Protein AF-A0A8W7PRH3-F1 (afdb_monomer)

Nearest PDB structures (foldseek):
  6fhm-assembly1_B  TM=7.140E-01  e=5.949E-13  Escherichia coli K-12
  3ksn-assembly1_A  TM=7.029E-01  e=1.362E-11  Escherichia coli K-12
  7z6x-assembly1_A  TM=7.020E-01  e=2.167E-11  Escherichia coli K-12
  2zpd-assembly1_A  TM=7.029E-01  e=1.099E-10  Escherichia coli K-12
  8chx-assembly1_B  TM=6.926E-01  e=4.069E-08  Vibrio cholerae

Radius of gyration: 19.06 Å; Cα contacts (8 Å, |Δi|>4): 208; chains: 1; bounding box: 42×32×55 Å

InterPro domains:
  IPR004564 Outer membrane lipoprotein carrier protein LolA-like [PF03548] (54-149)
  IPR004564 Outer membrane lipoprotein carrier protein LolA-like [PTHR35869] (55-149)
  IPR004564 Outer membrane lipoprotein carrier protein LolA-like [cd16325] (54-149)
  IPR018323 Outer membrane lipoprotein carrier protein LolA, Proteobacteria [TIGR00547] (53-149)
  IPR018541 FtsK gamma domain [SM00843] (4-62)
  IPR029046 Lipoprotein localisation LolA/LolB/LppX [SSF89392] (55-149)
  IPR036388 Winged helix-like DNA-binding domain superfamily [G3DSA:1.10.10.10] (2-60)
  IPR036390 Winged helix DNA-binding domain superfamily [SSF46785] (4-56)

pLDDT: mean 79.52, std 12.91, range [41.56, 97.44]

Mean predicted aligned error: 12.64 Å

Organism: Anopheles coluzzii (NCBI:txid1518534)

Solvent-accessible surface area (backbone atoms only — not comparable to full-atom values): 8820 Å² total; per-residue (Å²): 137,81,71,86,71,79,73,58,97,57,39,70,61,50,50,53,51,22,61,75,63,59,52,84,46,49,72,58,48,19,66,75,71,72,47,57,67,71,61,26,42,51,47,50,53,53,31,41,77,69,62,67,39,52,81,64,46,78,48,69,82,69,54,41,37,37,41,34,32,65,60,64,74,39,77,47,80,42,49,47,88,69,60,75,87,53,59,70,66,55,61,71,60,60,72,45,75,73,61,58,69,47,35,49,77,47,74,61,89,46,36,36,39,36,30,59,73,59,88,88,53,60,47,49,37,33,36,38,30,40,45,97,86,70,52,72,78,48,51,36,44,29,31,70,90,65,52,71,48,110

Secondary structure (DSSP, 8-state):
-----PPPTTHHHHHHHHHHHT---HHHHHHHHT--HHHHHHHHHHHHHTTSS-PPEEEE-SSEEEEEEGGGTEEEEEEGGGS-S--THHHHHS--HHHHTTEEEEEETTEEEEEESSTTSSEEEEEEEE-TTS-EEEEEEEETTS-EE-

Foldseek 3Di:
DDDPPPQDPCLVVLLVVCLVVLHQDLVSSCVVVVDDSVNSVVSSVVCCVVVLFDDWDWDAPLQWIWTAGVNNRDIDIDGLVPPDDADCVNCLSNVDPVNQVQWDWDDDQQKIKTAGPDPPYQWGIKIWGAHPVRDTPDIWTAGPVRDIDD

Structure (mmCIF, N/CA/C/O backbone):
data_AF-A0A8W7PRH3-F1
#
_entry.id   AF-A0A8W7PRH3-F1
#
loop_
_atom_site.group_PDB
_atom_site.id
_atom_site.type_symbol
_atom_site.label_atom_id
_atom_site.label_alt_id
_atom_site.label_comp_id
_atom_site.label_asym_id
_atom_site.label_entity_id
_a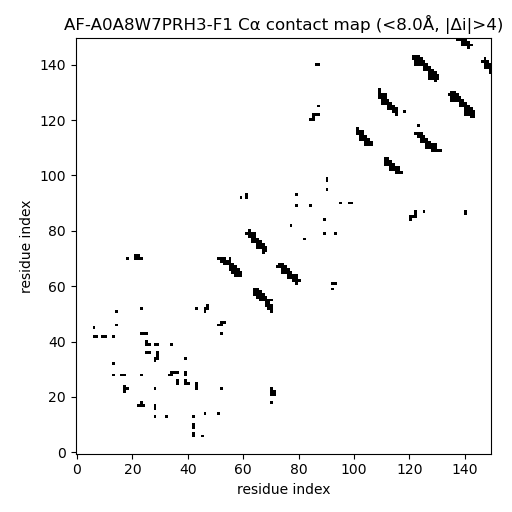tom_site.label_seq_id
_atom_site.pdbx_PDB_ins_code
_atom_site.Cartn_x
_atom_site.Cartn_y
_atom_site.Cartn_z
_atom_site.occupancy
_atom_site.B_iso_or_equiv
_atom_site.auth_seq_id
_atom_site.auth_comp_id
_atom_site.auth_asym_id
_atom_site.auth_atom_id
_atom_site.pdbx_PDB_model_num
ATOM 1 N N . LEU A 1 1 ? -9.536 3.737 -30.582 1.00 41.56 1 LEU A N 1
ATOM 2 C CA . LEU A 1 1 ? -8.242 3.506 -31.268 1.00 41.56 1 LEU A CA 1
ATOM 3 C C . LEU A 1 1 ? -7.308 4.415 -30.514 1.00 41.56 1 LEU A C 1
ATOM 5 O O . LEU A 1 1 ? -7.150 5.566 -30.903 1.00 41.56 1 LEU A O 1
ATOM 9 N N . ASP A 1 2 ? -6.880 3.959 -29.347 1.00 44.16 2 ASP A N 1
ATOM 10 C CA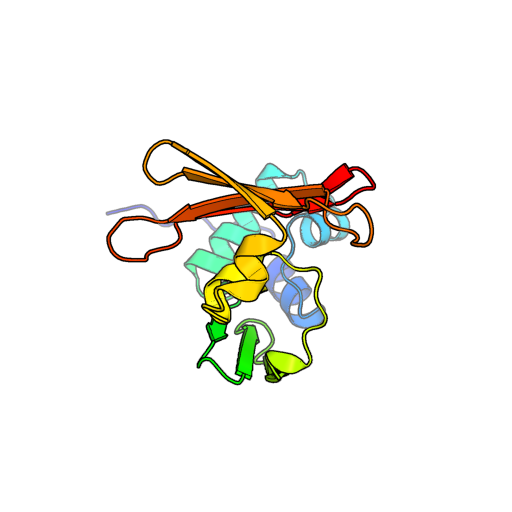 . ASP A 1 2 ? -6.349 4.866 -28.337 1.00 44.16 2 ASP A CA 1
ATOM 11 C C . ASP A 1 2 ? -4.843 4.668 -28.361 1.00 44.16 2 ASP A C 1
ATOM 13 O O . ASP A 1 2 ? -4.365 3.541 -28.259 1.00 44.16 2 ASP A O 1
ATOM 17 N N . GLY A 1 3 ? -4.168 5.756 -28.733 1.00 44.22 3 GLY A N 1
ATOM 18 C CA . GLY A 1 3 ? -2.848 5.762 -29.339 1.00 44.22 3 GLY A CA 1
ATOM 19 C C . GLY A 1 3 ? -1.802 5.013 -28.535 1.00 44.22 3 GLY A C 1
ATOM 20 O O . GLY A 1 3 ? -1.796 5.073 -27.309 1.00 44.22 3 GLY A O 1
ATOM 21 N N . ASP A 1 4 ? -0.897 4.370 -29.271 1.00 54.19 4 ASP A N 1
ATOM 22 C CA . ASP A 1 4 ? 0.418 3.983 -28.782 1.00 54.19 4 ASP A CA 1
ATOM 23 C C . ASP A 1 4 ? 1.076 5.229 -28.167 1.00 54.19 4 ASP A C 1
ATOM 25 O O . ASP A 1 4 ? 1.685 6.043 -28.867 1.00 54.19 4 ASP A O 1
ATOM 29 N N . GLU A 1 5 ? 0.874 5.447 -26.866 1.00 66.12 5 GLU A N 1
ATOM 30 C CA . GLU A 1 5 ? 1.618 6.449 -26.123 1.00 66.12 5 GLU A CA 1
ATOM 31 C C . GLU A 1 5 ? 3.081 6.046 -26.228 1.00 66.12 5 GLU A C 1
ATOM 33 O O . GLU A 1 5 ? 3.486 4.988 -25.741 1.00 66.12 5 GLU A O 1
ATOM 38 N N . GLU A 1 6 ? 3.866 6.877 -26.912 1.00 85.94 6 GLU A N 1
ATOM 39 C CA . GLU A 1 6 ? 5.289 6.637 -27.072 1.00 85.94 6 GLU A CA 1
ATOM 40 C C . GLU A 1 6 ? 5.910 6.424 -25.684 1.00 85.94 6 GLU A C 1
ATOM 42 O O . GLU A 1 6 ? 5.767 7.253 -24.767 1.00 85.94 6 GLU A O 1
ATOM 47 N N . LEU A 1 7 ? 6.549 5.263 -25.517 1.00 91.69 7 LEU A N 1
ATOM 48 C CA . LEU A 1 7 ? 7.201 4.898 -24.268 1.00 91.69 7 LEU A CA 1
ATOM 49 C C . LEU A 1 7 ? 8.214 5.982 -23.901 1.00 91.69 7 LEU A C 1
ATOM 51 O O . LEU A 1 7 ? 8.880 6.561 -24.763 1.00 91.69 7 LEU A O 1
ATOM 55 N N . ASP A 1 8 ? 8.327 6.288 -22.609 1.00 95.38 8 ASP A N 1
ATOM 56 C CA . ASP A 1 8 ? 9.359 7.218 -22.163 1.00 95.38 8 ASP A CA 1
ATOM 57 C C . ASP A 1 8 ? 10.744 6.719 -22.626 1.00 95.38 8 ASP A C 1
ATOM 59 O O . ASP A 1 8 ? 11.032 5.531 -22.501 1.00 95.38 8 ASP A O 1
ATOM 63 N N . PRO A 1 9 ? 11.653 7.593 -23.094 1.00 95.50 9 PRO A N 1
ATOM 64 C CA . PRO A 1 9 ? 13.001 7.175 -23.490 1.00 95.50 9 PRO A CA 1
ATOM 65 C C . PRO A 1 9 ? 13.801 6.439 -22.401 1.00 95.50 9 PRO A C 1
ATOM 67 O O . PRO A 1 9 ? 14.787 5.772 -22.702 1.00 95.50 9 PRO A O 1
ATOM 70 N N . LEU A 1 10 ? 13.426 6.599 -21.127 1.00 96.69 10 LEU A N 1
ATOM 71 C CA . LEU A 1 10 ? 14.031 5.896 -19.994 1.00 96.69 10 LEU A CA 1
ATOM 72 C C . LEU A 1 10 ? 13.298 4.603 -19.615 1.00 96.69 10 LEU A C 1
ATOM 74 O O . LEU A 1 10 ? 13.705 3.967 -18.647 1.00 96.69 10 LEU A O 1
ATOM 78 N N . PHE A 1 11 ? 12.234 4.225 -20.325 1.00 95.94 11 PHE A N 1
ATOM 79 C CA . PHE A 1 11 ? 11.347 3.122 -19.963 1.00 95.94 11 PHE A CA 1
ATOM 80 C C . PHE A 1 11 ? 12.109 1.813 -19.747 1.00 95.94 11 PHE A C 1
ATOM 82 O O . PHE A 1 11 ? 12.085 1.288 -18.639 1.00 95.94 11 PHE A O 1
ATOM 89 N N . ASP A 1 12 ? 12.873 1.349 -20.739 1.00 95.56 12 ASP A N 1
ATOM 90 C CA . ASP A 1 12 ? 13.612 0.081 -20.647 1.00 95.56 12 ASP A CA 1
ATOM 91 C C . ASP A 1 12 ? 14.624 0.075 -19.491 1.00 95.56 12 ASP A C 1
ATOM 93 O O . ASP A 1 12 ? 14.717 -0.889 -18.732 1.00 95.56 12 ASP A O 1
ATOM 97 N N . GLN A 1 13 ? 15.342 1.186 -19.298 1.00 96.62 13 GLN A N 1
ATOM 98 C CA . GLN A 1 13 ? 16.301 1.323 -18.196 1.00 96.62 13 GLN A CA 1
ATOM 99 C C . GLN A 1 13 ? 15.588 1.319 -16.842 1.00 96.62 13 GLN A C 1
ATOM 101 O O . GLN A 1 13 ? 16.078 0.754 -15.863 1.00 96.62 13 GLN A O 1
ATOM 106 N N . ALA A 1 14 ? 14.426 1.968 -16.770 1.00 95.50 14 ALA A N 1
ATOM 107 C CA . ALA A 1 14 ? 13.615 1.988 -15.572 1.00 95.50 14 ALA A CA 1
ATOM 108 C C . ALA A 1 14 ? 13.054 0.596 -15.268 1.00 95.50 14 ALA A C 1
ATOM 110 O O . ALA A 1 14 ? 13.066 0.223 -14.097 1.00 95.50 14 ALA A O 1
ATOM 111 N N . VAL A 1 15 ? 12.643 -0.178 -16.284 1.00 93.62 15 VAL A N 1
ATOM 112 C CA . VAL A 1 15 ? 12.210 -1.580 -16.146 1.00 93.62 15 VAL A CA 1
ATOM 113 C C . VAL A 1 15 ? 13.340 -2.407 -15.548 1.00 93.62 15 VAL A C 1
ATOM 115 O O . VAL A 1 15 ? 13.155 -3.039 -14.510 1.00 93.62 15 VAL A O 1
ATOM 118 N N . GLU A 1 16 ? 14.532 -2.343 -16.140 1.00 93.75 16 GLU A N 1
ATOM 119 C CA . GLU A 1 16 ? 15.708 -3.060 -15.643 1.00 93.75 16 GLU A CA 1
ATOM 120 C C . GLU A 1 16 ? 16.006 -2.702 -14.179 1.00 93.75 16 GLU A C 1
ATOM 122 O O . GLU A 1 16 ? 16.187 -3.582 -13.335 1.00 93.75 16 GLU A O 1
ATOM 127 N N . PHE A 1 17 ? 15.971 -1.410 -13.847 1.00 94.31 17 PHE A N 1
ATOM 128 C CA . PHE A 1 17 ? 16.178 -0.941 -12.483 1.00 94.31 17 PHE A CA 1
ATOM 129 C C . PHE A 1 17 ? 15.132 -1.482 -11.501 1.00 94.31 17 PHE A C 1
ATOM 131 O O . PHE A 1 17 ? 15.497 -1.934 -10.411 1.00 94.31 17 PHE A O 1
ATOM 138 N N . VAL A 1 18 ? 13.839 -1.424 -11.838 1.00 89.88 18 VAL A N 1
ATOM 139 C CA . VAL A 1 18 ? 12.795 -1.889 -10.914 1.00 89.88 18 VAL A CA 1
ATOM 140 C C . VAL A 1 18 ? 12.849 -3.402 -10.736 1.00 89.88 18 VAL A C 1
ATOM 142 O O . VAL A 1 18 ? 12.631 -3.868 -9.615 1.00 89.88 18 VAL A O 1
ATOM 145 N N . VAL A 1 19 ? 13.181 -4.151 -11.795 1.00 86.94 19 VAL A N 1
ATOM 146 C CA . VAL A 1 19 ? 13.343 -5.612 -11.766 1.00 86.94 19 VAL A CA 1
ATOM 147 C C . VAL A 1 19 ? 14.531 -6.001 -10.886 1.00 86.94 19 VAL A C 1
ATOM 149 O O . VAL A 1 19 ? 14.367 -6.821 -9.982 1.00 86.94 19 VAL A O 1
ATOM 152 N N . ASP A 1 20 ? 15.693 -5.359 -11.056 1.00 86.69 20 ASP A N 1
ATOM 153 C CA . ASP A 1 20 ? 16.871 -5.580 -10.201 1.00 86.69 20 ASP A CA 1
ATOM 154 C C . ASP A 1 20 ? 16.561 -5.286 -8.726 1.00 86.69 20 ASP A C 1
ATOM 156 O O . ASP A 1 20 ? 16.864 -6.074 -7.827 1.00 86.69 20 ASP A O 1
ATOM 160 N N . LYS A 1 21 ? 15.891 -4.160 -8.458 1.00 85.25 21 LYS A N 1
ATOM 161 C CA . LYS A 1 21 ? 15.536 -3.759 -7.092 1.00 85.25 21 LYS A CA 1
ATOM 162 C C . LYS A 1 21 ? 14.351 -4.512 -6.515 1.00 85.25 21 LYS A C 1
ATOM 164 O O . LYS A 1 21 ? 14.082 -4.337 -5.324 1.00 85.25 21 LYS A O 1
ATOM 169 N N . ARG A 1 22 ? 13.640 -5.309 -7.322 1.00 82.19 22 ARG A N 1
ATOM 170 C CA . ARG A 1 22 ? 12.395 -5.983 -6.929 1.00 82.19 22 ARG A CA 1
ATOM 171 C C . ARG A 1 22 ? 11.402 -5.012 -6.279 1.00 82.19 22 ARG A C 1
ATOM 173 O O . ARG A 1 22 ? 10.672 -5.352 -5.352 1.00 82.19 22 ARG A O 1
ATOM 180 N N . ARG A 1 23 ? 11.423 -3.749 -6.714 1.00 81.12 23 ARG A N 1
ATOM 181 C CA . ARG A 1 23 ? 10.550 -2.698 -6.193 1.00 81.12 23 ARG A CA 1
ATOM 182 C C . ARG A 1 23 ? 10.315 -1.610 -7.232 1.00 81.12 23 ARG A C 1
ATOM 184 O O . ARG A 1 23 ? 11.173 -0.757 -7.455 1.00 81.12 23 ARG A O 1
ATOM 191 N N . ALA A 1 24 ? 9.106 -1.579 -7.775 1.00 84.31 24 ALA A N 1
ATOM 192 C CA . ALA A 1 24 ? 8.616 -0.474 -8.582 1.00 84.31 24 ALA A CA 1
ATOM 193 C C . ALA A 1 24 ? 8.076 0.630 -7.666 1.00 84.31 24 ALA A C 1
ATOM 195 O O . ALA A 1 24 ? 7.090 0.453 -6.959 1.00 84.31 24 ALA A O 1
ATOM 196 N N . SER A 1 25 ? 8.774 1.764 -7.594 1.00 88.56 25 SER A N 1
ATOM 197 C CA . SER A 1 25 ? 8.290 2.924 -6.839 1.00 88.56 25 SER A CA 1
ATOM 198 C C . SER A 1 25 ? 8.688 4.219 -7.527 1.00 88.56 25 SER A C 1
ATOM 200 O O . SER A 1 25 ? 9.855 4.388 -7.891 1.00 88.56 25 SER A O 1
ATOM 202 N N . ILE A 1 26 ? 7.742 5.158 -7.623 1.00 90.62 26 ILE A N 1
ATOM 203 C CA . ILE A 1 26 ? 7.941 6.470 -8.257 1.00 90.62 26 ILE A CA 1
ATOM 204 C C . ILE A 1 26 ? 9.178 7.163 -7.675 1.00 90.62 26 ILE A C 1
ATOM 206 O O . ILE A 1 26 ? 10.086 7.548 -8.407 1.00 90.62 26 ILE A O 1
ATOM 210 N N . SER A 1 27 ? 9.287 7.231 -6.343 1.00 91.12 27 SER A N 1
ATOM 211 C CA . SER A 1 27 ? 10.431 7.880 -5.686 1.00 91.12 27 SER A CA 1
ATOM 212 C C . SER A 1 27 ? 11.776 7.192 -5.973 1.00 91.12 27 SER A C 1
ATOM 214 O O . SER A 1 27 ? 12.810 7.859 -6.016 1.00 91.12 27 SER A O 1
ATOM 216 N N . GLY A 1 28 ? 11.784 5.868 -6.171 1.00 92.38 28 GLY A N 1
ATOM 217 C CA . GLY A 1 28 ? 12.977 5.113 -6.550 1.00 92.38 28 GLY A CA 1
ATOM 218 C C . GLY A 1 28 ? 13.447 5.478 -7.954 1.00 92.38 28 GLY A C 1
ATOM 219 O O . GLY A 1 28 ? 14.613 5.825 -8.133 1.00 92.38 28 GLY A O 1
ATOM 220 N N . VAL A 1 29 ? 12.517 5.497 -8.913 1.00 95.75 29 VAL A N 1
ATOM 221 C CA . VAL A 1 29 ? 12.775 5.896 -10.305 1.00 95.75 29 VAL A CA 1
ATOM 222 C C . VAL A 1 29 ? 13.235 7.358 -10.379 1.00 95.75 29 VAL A C 1
ATOM 224 O O . VAL A 1 29 ? 14.226 7.657 -11.045 1.00 95.75 29 VAL A O 1
ATOM 227 N N . GLN A 1 30 ? 12.609 8.268 -9.621 1.00 96.81 30 GLN A N 1
ATOM 228 C CA . GLN A 1 30 ? 13.042 9.670 -9.535 1.00 96.81 30 GLN A CA 1
ATOM 229 C C . GLN A 1 30 ? 14.509 9.804 -9.119 1.00 96.81 30 GLN A C 1
ATOM 231 O O . GLN A 1 30 ? 15.265 10.536 -9.756 1.00 96.81 30 GLN A O 1
ATOM 236 N N . ARG A 1 31 ? 14.918 9.114 -8.046 1.00 96.44 31 ARG A N 1
ATOM 237 C CA . ARG A 1 31 ? 16.288 9.209 -7.521 1.00 96.44 31 ARG A CA 1
ATOM 238 C C . ARG A 1 31 ? 17.305 8.569 -8.459 1.00 96.44 31 ARG A C 1
ATOM 240 O O . ARG A 1 31 ? 18.374 9.143 -8.649 1.00 96.44 31 ARG A O 1
ATOM 247 N N . GLN A 1 32 ? 16.966 7.421 -9.045 1.00 96.75 32 GLN A N 1
ATOM 248 C CA . GLN A 1 32 ? 17.859 6.691 -9.940 1.00 96.75 32 GLN A CA 1
ATOM 249 C C . GLN A 1 32 ? 18.144 7.478 -11.224 1.00 96.75 32 GLN A C 1
ATOM 251 O O . GLN A 1 32 ? 19.302 7.656 -11.594 1.00 96.75 32 GLN A O 1
ATOM 256 N N . PHE A 1 33 ? 17.098 7.991 -11.873 1.00 97.00 33 PHE A N 1
ATOM 257 C CA . PHE A 1 33 ? 17.211 8.642 -13.181 1.00 97.00 33 PHE A CA 1
ATOM 258 C C . PHE A 1 33 ? 17.251 10.171 -13.111 1.00 97.00 33 PHE A C 1
ATOM 260 O O . PHE A 1 33 ? 17.366 10.833 -14.139 1.00 97.00 33 PHE A O 1
ATOM 267 N N . ARG A 1 34 ? 17.178 10.744 -11.901 1.00 97.44 34 ARG A N 1
ATOM 268 C CA . ARG A 1 34 ? 17.174 12.196 -11.643 1.00 97.44 34 ARG A CA 1
ATOM 269 C C . ARG A 1 34 ? 16.082 12.931 -12.430 1.00 97.44 34 ARG A C 1
ATOM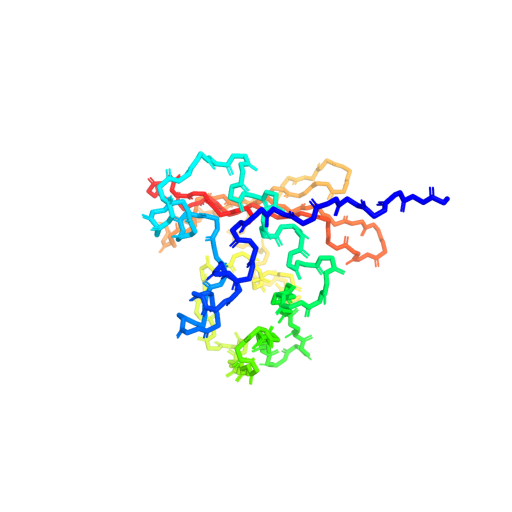 271 O O . ARG A 1 34 ? 16.321 13.990 -13.007 1.00 97.44 34 ARG A O 1
ATOM 278 N N . ILE A 1 35 ? 14.876 12.367 -12.437 1.00 97.19 35 ILE A N 1
ATOM 279 C CA . ILE A 1 35 ? 13.701 12.916 -13.127 1.00 97.19 35 ILE A CA 1
ATOM 280 C C . ILE A 1 35 ? 12.636 13.426 -12.146 1.00 97.19 35 ILE A C 1
ATOM 282 O O . ILE A 1 35 ? 12.598 13.043 -10.975 1.00 97.19 35 ILE A O 1
ATOM 286 N N . GLY A 1 36 ? 11.756 14.308 -12.630 1.00 96.56 36 GLY A N 1
ATOM 287 C CA . GLY A 1 36 ? 10.631 14.839 -11.855 1.00 96.56 36 GLY A CA 1
ATOM 288 C C . GLY A 1 36 ? 9.544 13.795 -11.564 1.00 96.56 36 GLY A C 1
ATOM 289 O O . GLY A 1 36 ? 9.447 12.783 -12.257 1.00 96.56 36 GLY A O 1
ATOM 290 N N . TYR A 1 37 ? 8.707 14.071 -10.556 1.00 94.44 37 TYR A N 1
ATOM 291 C CA . TYR A 1 37 ? 7.651 13.162 -10.082 1.00 94.44 37 TYR A CA 1
ATOM 292 C C . TYR A 1 37 ? 6.704 12.721 -11.203 1.00 94.44 37 TYR A C 1
ATOM 294 O O . TYR A 1 37 ? 6.582 11.527 -11.434 1.00 94.44 37 TYR A O 1
ATOM 302 N N . ASN A 1 38 ? 6.127 13.662 -11.960 1.00 93.12 38 ASN A N 1
ATOM 303 C CA . ASN A 1 38 ? 5.164 13.346 -13.025 1.00 93.12 38 ASN A CA 1
ATOM 304 C C . ASN A 1 38 ? 5.752 12.419 -14.097 1.00 93.12 38 ASN A C 1
ATOM 306 O O . ASN A 1 38 ? 5.073 11.529 -14.592 1.00 93.12 38 ASN A O 1
ATOM 310 N N . ARG A 1 39 ? 7.034 12.604 -14.442 1.00 96.69 39 ARG A N 1
ATOM 311 C CA . ARG A 1 39 ? 7.701 11.748 -15.427 1.00 96.69 39 ARG A CA 1
ATOM 312 C C . ARG A 1 39 ? 7.936 10.344 -14.872 1.00 96.69 39 ARG A C 1
ATOM 314 O O . ARG A 1 39 ? 7.695 9.374 -15.575 1.00 96.69 39 ARG A O 1
ATOM 321 N N . ALA A 1 40 ? 8.377 10.236 -13.619 1.00 95.38 40 ALA A N 1
ATOM 322 C CA . ALA A 1 40 ? 8.539 8.945 -12.957 1.00 95.38 40 ALA A CA 1
ATOM 323 C C . ALA A 1 40 ? 7.200 8.219 -12.753 1.00 95.38 40 ALA A C 1
ATOM 325 O O . ALA A 1 40 ? 7.155 7.008 -12.921 1.00 95.38 40 ALA A O 1
ATOM 326 N N . ALA A 1 41 ? 6.128 8.948 -12.426 1.00 93.19 41 ALA A N 1
ATOM 327 C CA . ALA A 1 41 ? 4.775 8.411 -12.313 1.00 93.19 41 ALA A CA 1
ATOM 328 C C . ALA A 1 41 ? 4.309 7.827 -13.650 1.00 93.19 41 ALA A C 1
ATOM 330 O O . ALA A 1 41 ? 4.005 6.644 -13.706 1.00 93.19 41 ALA A O 1
ATOM 331 N N . ARG A 1 42 ? 4.420 8.597 -14.741 1.00 94.50 42 ARG A N 1
ATOM 332 C CA . ARG A 1 42 ? 4.091 8.126 -16.093 1.00 94.50 42 ARG A CA 1
ATOM 333 C C . ARG A 1 42 ? 4.874 6.875 -16.497 1.00 94.50 42 ARG A C 1
ATOM 335 O O . ARG A 1 42 ? 4.321 5.978 -17.112 1.00 94.50 42 ARG A O 1
ATOM 342 N N . ILE A 1 43 ? 6.163 6.797 -16.158 1.00 95.19 43 ILE A N 1
ATOM 343 C CA . ILE A 1 43 ? 6.974 5.598 -16.431 1.00 95.19 43 ILE A CA 1
ATOM 344 C C . ILE A 1 43 ? 6.421 4.377 -15.680 1.00 95.19 43 ILE A C 1
ATOM 346 O O . ILE A 1 43 ? 6.353 3.298 -16.259 1.00 95.19 43 ILE A O 1
ATOM 350 N N . ILE A 1 44 ? 6.020 4.537 -14.415 1.00 92.25 44 ILE A N 1
ATOM 351 C CA . ILE A 1 44 ? 5.397 3.461 -13.628 1.00 92.25 44 ILE A CA 1
ATOM 352 C C . ILE A 1 44 ? 4.028 3.080 -14.213 1.00 92.25 44 ILE A C 1
ATOM 354 O O . ILE A 1 44 ? 3.783 1.898 -14.411 1.00 92.25 44 ILE A O 1
ATOM 358 N N . GLU A 1 45 ? 3.194 4.050 -14.589 1.00 90.50 45 GLU A N 1
ATOM 359 C CA . GLU A 1 45 ? 1.901 3.810 -15.253 1.00 90.50 45 GLU A CA 1
ATOM 360 C C . GLU A 1 45 ? 2.077 3.058 -16.585 1.00 90.50 45 GLU A C 1
ATOM 362 O O . GLU A 1 45 ? 1.345 2.117 -16.879 1.00 90.50 45 GLU A O 1
ATOM 367 N N . GLN A 1 46 ? 3.098 3.406 -17.378 1.00 92.94 46 GLN A N 1
ATOM 368 C CA . GLN A 1 46 ? 3.439 2.671 -18.600 1.00 92.94 46 GLN A CA 1
ATOM 369 C C . GLN A 1 46 ? 3.869 1.227 -18.292 1.00 92.94 46 GLN A C 1
ATOM 371 O O . GLN A 1 46 ? 3.557 0.321 -19.061 1.00 92.94 46 GLN A O 1
ATOM 376 N N . MET A 1 47 ? 4.558 0.976 -17.171 1.00 91.81 47 MET A N 1
ATOM 377 C CA . MET A 1 47 ? 4.906 -0.389 -16.752 1.00 91.81 47 MET A CA 1
ATOM 378 C C . MET A 1 47 ? 3.668 -1.183 -16.326 1.00 91.81 47 MET A C 1
ATOM 380 O O . MET A 1 47 ? 3.600 -2.378 -16.608 1.00 91.81 47 MET A O 1
ATOM 384 N N . GLU A 1 48 ? 2.706 -0.535 -15.667 1.00 87.56 48 GLU A N 1
ATOM 385 C CA . GLU A 1 48 ? 1.422 -1.132 -15.275 1.00 87.56 48 GLU A CA 1
ATOM 386 C C . GLU A 1 48 ? 0.595 -1.497 -16.507 1.00 87.56 48 GLU A C 1
ATOM 388 O O . GLU A 1 48 ? 0.125 -2.626 -16.632 1.00 87.56 48 GLU A O 1
ATOM 393 N N . ALA A 1 49 ? 0.503 -0.580 -17.473 1.00 88.00 49 ALA A N 1
ATOM 394 C CA . ALA A 1 49 ? -0.198 -0.803 -18.734 1.00 88.00 49 ALA A CA 1
ATOM 395 C C . ALA A 1 49 ? 0.392 -1.974 -19.543 1.00 88.00 49 ALA A C 1
ATOM 397 O O . ALA A 1 49 ? -0.342 -2.691 -20.220 1.00 88.00 49 ALA A O 1
ATOM 398 N N . GLN A 1 50 ? 1.708 -2.191 -19.450 1.00 86.88 50 GLN A N 1
ATOM 399 C CA . GLN A 1 50 ? 2.407 -3.316 -20.082 1.00 86.88 50 GLN A CA 1
ATOM 400 C C . GLN A 1 50 ? 2.393 -4.599 -19.227 1.00 86.88 50 GLN A C 1
ATOM 402 O O . GLN A 1 50 ? 2.954 -5.616 -19.634 1.00 86.88 50 GLN A O 1
ATOM 407 N N . GLY A 1 51 ? 1.790 -4.573 -18.032 1.00 83.12 51 GLY A N 1
ATOM 408 C CA . GLY A 1 51 ? 1.743 -5.703 -17.098 1.00 83.12 51 GLY A CA 1
ATOM 409 C C . GLY A 1 51 ? 3.099 -6.079 -16.490 1.00 83.12 51 GLY A C 1
ATOM 410 O O . GLY A 1 51 ? 3.231 -7.158 -15.911 1.00 83.12 51 GLY A O 1
ATOM 411 N N . ILE A 1 52 ? 4.109 -5.213 -16.627 1.00 84.69 52 ILE A N 1
ATOM 412 C CA . ILE A 1 52 ? 5.457 -5.414 -16.078 1.00 84.69 52 ILE A CA 1
ATOM 413 C C . ILE A 1 52 ? 5.419 -5.278 -14.561 1.00 84.69 52 ILE A C 1
ATOM 415 O O . ILE A 1 52 ? 6.048 -6.061 -13.858 1.00 84.69 52 ILE A O 1
ATOM 419 N N . VAL A 1 53 ? 4.679 -4.291 -14.057 1.00 82.94 53 VAL A N 1
ATOM 420 C CA . VAL A 1 53 ? 4.400 -4.120 -12.630 1.00 82.94 53 VAL A CA 1
ATOM 421 C C . VAL A 1 53 ? 2.894 -4.271 -12.452 1.00 82.94 53 VAL A C 1
ATOM 423 O O . VAL A 1 53 ? 2.119 -3.730 -13.227 1.00 82.94 53 VAL A O 1
ATOM 426 N N . ASN A 1 54 ? 2.475 -5.045 -11.461 1.00 77.06 54 ASN A N 1
ATOM 427 C CA . ASN A 1 54 ? 1.064 -5.248 -11.155 1.00 77.06 54 ASN A CA 1
ATOM 428 C C . ASN A 1 54 ? 0.839 -4.916 -9.683 1.00 77.06 54 ASN A C 1
ATOM 430 O O . ASN A 1 54 ? 1.737 -5.104 -8.851 1.00 77.06 54 ASN A O 1
ATOM 434 N N . GLU A 1 55 ? -0.361 -4.438 -9.360 1.00 68.94 55 GLU A N 1
ATOM 435 C CA . GLU A 1 55 ? -0.736 -4.157 -7.979 1.00 68.94 55 GLU A CA 1
ATOM 436 C C . GLU A 1 55 ? -0.583 -5.412 -7.114 1.00 68.94 55 GLU A C 1
ATOM 438 O O . GLU A 1 55 ? -0.908 -6.536 -7.511 1.00 68.94 55 GLU A O 1
ATOM 443 N N . SER A 1 56 ? -0.059 -5.218 -5.905 1.00 70.75 56 SER A N 1
ATOM 444 C CA . SER A 1 56 ? -0.027 -6.296 -4.925 1.00 70.75 56 SER A CA 1
ATOM 445 C C . SER A 1 56 ? -1.445 -6.582 -4.447 1.00 70.75 56 SER A C 1
ATOM 447 O O . SER A 1 56 ? -2.178 -5.673 -4.068 1.00 70.75 56 SER A O 1
ATOM 449 N N . VAL A 1 57 ? -1.821 -7.854 -4.433 1.00 73.00 57 VAL A N 1
ATOM 450 C CA . VAL A 1 57 ? -3.149 -8.303 -4.029 1.00 73.00 57 VAL A CA 1
ATOM 451 C C . VAL A 1 57 ? -3.107 -8.743 -2.573 1.00 73.00 57 VAL A C 1
ATOM 453 O O . VAL A 1 57 ? -2.268 -9.551 -2.178 1.00 73.00 57 VAL A O 1
ATOM 456 N N . LEU A 1 58 ? -4.049 -8.245 -1.776 1.00 67.00 58 LEU A N 1
ATOM 457 C CA . LEU A 1 58 ? -4.297 -8.721 -0.421 1.00 67.00 58 LEU A CA 1
ATOM 458 C C . LEU A 1 58 ? -5.617 -9.504 -0.396 1.00 67.00 58 LEU A C 1
ATOM 460 O O . LEU A 1 58 ? -6.666 -8.955 -0.723 1.00 67.00 58 LEU A O 1
ATOM 464 N N . VAL A 1 59 ? -5.578 -10.777 -0.001 1.00 71.44 59 VAL A N 1
ATOM 465 C CA . VAL A 1 59 ? -6.747 -11.671 0.077 1.00 71.44 59 VAL A CA 1
ATOM 466 C C . VAL A 1 59 ? -6.863 -12.236 1.487 1.00 71.44 59 VAL A C 1
ATOM 468 O O . VAL A 1 59 ? -5.863 -12.628 2.083 1.00 71.44 59 VAL A O 1
ATOM 471 N N . SER A 1 60 ? -8.078 -12.319 2.028 1.00 70.44 60 SER A N 1
ATOM 472 C CA . SER A 1 60 ? -8.331 -13.036 3.279 1.00 70.44 60 SER A CA 1
ATOM 473 C C . SER A 1 60 ? -9.407 -14.096 3.098 1.00 70.44 60 SER A C 1
ATOM 475 O O . SER A 1 60 ? -10.437 -13.837 2.482 1.00 70.44 60 SER A O 1
ATOM 477 N N . ASP A 1 61 ? -9.165 -15.274 3.668 1.00 71.81 61 ASP A N 1
ATOM 478 C CA . ASP A 1 61 ? -10.122 -16.385 3.747 1.00 71.81 61 ASP A CA 1
ATOM 479 C C . ASP A 1 61 ? -10.807 -16.481 5.130 1.00 71.81 61 ASP A C 1
ATOM 481 O O . ASP A 1 61 ? -11.560 -17.416 5.394 1.00 71.81 61 ASP A O 1
ATOM 485 N N . GLY A 1 62 ? -10.566 -15.506 6.017 1.00 64.44 62 GLY A N 1
ATOM 486 C CA . GLY A 1 62 ? -11.071 -15.477 7.395 1.00 64.44 62 GLY A CA 1
ATOM 487 C C . GLY A 1 62 ? -10.149 -16.133 8.433 1.00 64.44 62 GLY A C 1
ATOM 488 O O . GLY A 1 62 ? -10.316 -15.892 9.629 1.00 64.44 62 GLY A O 1
ATOM 489 N N . GLU A 1 63 ? -9.135 -16.891 8.009 1.00 69.44 63 GLU A N 1
ATOM 490 C CA . GLU A 1 63 ? -8.120 -17.487 8.890 1.00 69.44 63 GLU A CA 1
ATOM 491 C C . GLU A 1 63 ? -6.707 -16.974 8.572 1.00 69.44 63 GLU A C 1
ATOM 493 O O . GLU A 1 63 ? -5.904 -16.708 9.476 1.00 69.44 63 GLU A O 1
ATOM 498 N N . THR A 1 64 ? -6.434 -16.763 7.290 1.00 69.69 64 THR A N 1
ATOM 499 C CA . THR A 1 64 ? -5.160 -16.358 6.713 1.00 69.69 64 THR A CA 1
ATOM 500 C C . THR A 1 64 ? -5.330 -15.058 5.937 1.00 69.69 64 THR A C 1
ATOM 502 O O . THR A 1 64 ? -6.346 -14.796 5.287 1.00 69.69 64 THR A O 1
ATOM 505 N N . LEU A 1 65 ? -4.308 -14.217 6.024 1.00 71.75 65 LEU A N 1
ATOM 506 C CA . LEU A 1 65 ? -4.116 -13.049 5.190 1.00 71.75 65 LEU A CA 1
ATOM 507 C C . LEU A 1 65 ? -2.987 -13.353 4.203 1.00 71.75 65 LEU A C 1
ATOM 509 O O . LEU A 1 65 ? -1.836 -13.545 4.605 1.00 71.75 65 LEU A O 1
ATOM 513 N N . TRP A 1 66 ? -3.342 -13.407 2.927 1.00 78.00 66 TRP A N 1
ATOM 514 C CA . TRP A 1 66 ? -2.457 -13.636 1.798 1.00 78.00 66 TRP A CA 1
ATOM 515 C C . TRP A 1 66 ? -2.103 -12.298 1.161 1.00 78.00 66 TRP A C 1
ATOM 517 O O . TRP A 1 66 ? -2.982 -11.578 0.701 1.00 78.00 66 TRP A O 1
ATOM 527 N N . PHE A 1 67 ? -0.821 -11.971 1.111 1.00 75.50 67 PHE A N 1
ATOM 528 C CA . PHE A 1 67 ? -0.289 -10.850 0.350 1.00 75.50 67 PHE A CA 1
ATOM 529 C C . PHE A 1 67 ? 0.492 -11.404 -0.838 1.00 75.50 67 PHE A C 1
ATOM 531 O O . PHE A 1 67 ? 1.533 -12.037 -0.657 1.00 75.50 67 PHE A O 1
ATOM 538 N N . TYR A 1 68 ? -0.018 -11.194 -2.044 1.00 74.88 68 TYR A N 1
ATOM 539 C CA . TYR A 1 68 ? 0.628 -11.569 -3.291 1.00 74.88 68 TYR A CA 1
ATOM 540 C C . TYR A 1 68 ? 1.193 -10.326 -3.965 1.00 74.88 68 TYR A C 1
ATOM 542 O O . TYR A 1 68 ? 0.453 -9.404 -4.289 1.00 74.88 68 TYR A O 1
ATOM 550 N N . ASN A 1 69 ? 2.499 -10.308 -4.200 1.00 74.25 69 ASN A N 1
ATOM 551 C CA . ASN A 1 69 ? 3.139 -9.294 -5.017 1.00 74.25 69 ASN A CA 1
ATOM 552 C C . ASN A 1 69 ? 3.583 -9.938 -6.343 1.00 74.25 69 ASN A C 1
ATOM 554 O O . ASN A 1 69 ? 4.615 -10.620 -6.362 1.00 74.25 69 ASN A O 1
ATOM 558 N N . PRO A 1 70 ? 2.824 -9.742 -7.439 1.00 69.88 70 PRO A N 1
ATOM 559 C CA . PRO A 1 70 ? 3.140 -10.313 -8.748 1.00 69.88 70 PRO A CA 1
ATOM 560 C C . PRO A 1 70 ? 4.482 -9.829 -9.295 1.00 69.88 70 PRO A C 1
ATOM 562 O O . PRO A 1 70 ? 5.183 -10.600 -9.939 1.00 69.88 70 PRO A O 1
ATOM 565 N N . PHE A 1 71 ? 4.881 -8.593 -8.986 1.00 69.81 71 PHE A N 1
ATOM 566 C CA . PHE A 1 71 ? 6.113 -8.005 -9.508 1.00 69.81 71 PHE A CA 1
ATOM 567 C C . PHE A 1 71 ? 7.380 -8.724 -9.029 1.00 69.81 71 PHE A C 1
ATOM 569 O O . PHE A 1 71 ? 8.391 -8.769 -9.724 1.00 69.81 71 PH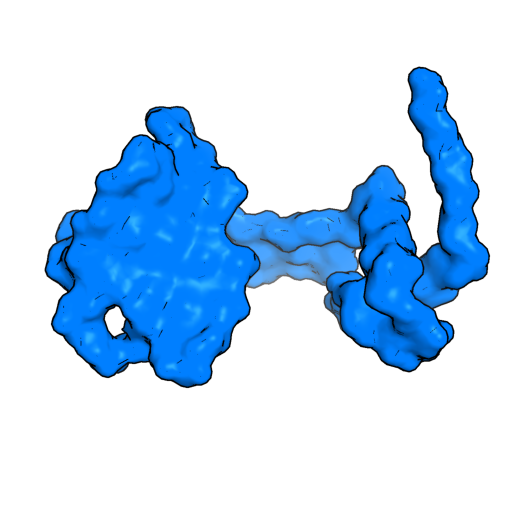E A O 1
ATOM 576 N N . VAL A 1 72 ? 7.333 -9.289 -7.825 1.00 76.44 72 VAL A N 1
ATOM 577 C CA . VAL A 1 72 ? 8.449 -10.047 -7.242 1.00 76.44 72 VAL A CA 1
ATOM 578 C C . VAL A 1 72 ? 8.150 -11.539 -7.138 1.00 76.44 72 VAL A C 1
ATOM 580 O O . VAL A 1 72 ? 8.886 -12.255 -6.460 1.00 76.44 72 VAL A O 1
ATOM 583 N N . GLU A 1 73 ? 7.055 -11.984 -7.763 1.00 76.50 73 GLU A N 1
ATOM 584 C CA . GLU A 1 73 ? 6.526 -13.350 -7.703 1.00 76.50 73 GLU A CA 1
ATOM 585 C C . GLU A 1 73 ? 6.448 -13.906 -6.268 1.00 76.50 73 GLU A C 1
ATOM 587 O O . GLU A 1 73 ? 6.741 -15.071 -6.000 1.00 76.50 73 GLU A O 1
ATOM 592 N N . GLN A 1 74 ? 6.064 -13.056 -5.311 1.00 72.88 74 GLN A N 1
ATOM 593 C CA . GLN A 1 74 ? 6.082 -13.397 -3.890 1.00 72.88 74 GLN A CA 1
ATOM 594 C C . GLN A 1 74 ? 4.675 -13.568 -3.336 1.00 72.88 74 GLN A C 1
ATOM 596 O O . GLN A 1 74 ? 3.805 -12.727 -3.548 1.00 72.88 74 GLN A O 1
ATOM 601 N N . VAL A 1 75 ? 4.489 -14.606 -2.521 1.00 81.50 75 VAL A N 1
ATOM 602 C CA . VAL A 1 75 ? 3.303 -14.795 -1.682 1.00 81.50 75 VAL A CA 1
ATOM 603 C C . VAL A 1 75 ? 3.733 -14.803 -0.217 1.00 81.50 75 VAL A C 1
ATOM 605 O O . VAL A 1 75 ? 4.598 -15.582 0.180 1.00 81.50 75 VAL A O 1
ATOM 608 N N . THR A 1 76 ? 3.123 -13.943 0.595 1.00 74.25 76 THR A N 1
ATOM 609 C CA . THR A 1 76 ? 3.257 -13.939 2.055 1.00 74.25 76 THR A CA 1
ATOM 610 C C . THR A 1 76 ? 1.930 -14.357 2.671 1.00 74.25 76 THR A C 1
ATOM 612 O O . THR A 1 76 ? 0.916 -13.706 2.440 1.00 74.25 76 THR A O 1
ATOM 615 N N . ALA A 1 77 ? 1.932 -15.417 3.475 1.00 77.88 77 ALA A N 1
ATOM 616 C CA . ALA A 1 77 ? 0.770 -15.842 4.248 1.00 77.88 77 ALA A CA 1
ATOM 617 C C . ALA A 1 77 ? 1.002 -15.542 5.730 1.00 77.88 77 ALA A C 1
ATOM 619 O O . ALA A 1 77 ? 2.018 -15.939 6.303 1.00 77.88 77 ALA A O 1
ATOM 620 N N . THR A 1 78 ? 0.063 -14.844 6.360 1.00 70.50 78 THR A N 1
ATOM 621 C CA . THR A 1 78 ? 0.094 -14.564 7.800 1.00 70.50 78 THR A CA 1
ATOM 622 C C . THR A 1 78 ? -1.218 -14.976 8.438 1.00 70.50 78 THR A C 1
ATOM 624 O O . THR A 1 78 ? -2.287 -14.762 7.875 1.00 70.50 78 THR A O 1
ATOM 627 N N . TRP A 1 79 ? -1.155 -15.575 9.627 1.00 68.38 79 TRP A N 1
ATOM 628 C CA . TRP A 1 79 ? -2.368 -15.906 10.364 1.00 68.38 79 TRP A CA 1
ATOM 629 C C . TRP A 1 79 ? -3.092 -14.625 10.760 1.00 68.38 79 TRP A C 1
ATOM 631 O O . TRP A 1 79 ? -2.514 -13.774 11.440 1.00 68.38 79 TRP A O 1
ATOM 641 N N . LEU A 1 80 ? -4.378 -14.526 10.426 1.00 62.72 80 LEU A N 1
ATOM 642 C CA . LEU A 1 80 ? -5.192 -13.355 10.732 1.00 62.72 80 LEU A CA 1
ATOM 643 C C . LEU A 1 80 ? -5.227 -13.097 12.246 1.00 62.72 80 LEU A C 1
ATOM 645 O O . LEU A 1 80 ? -5.100 -11.970 12.696 1.00 62.72 80 LEU A O 1
ATOM 649 N N . LYS A 1 81 ? -5.270 -14.150 13.069 1.00 61.19 81 LYS A N 1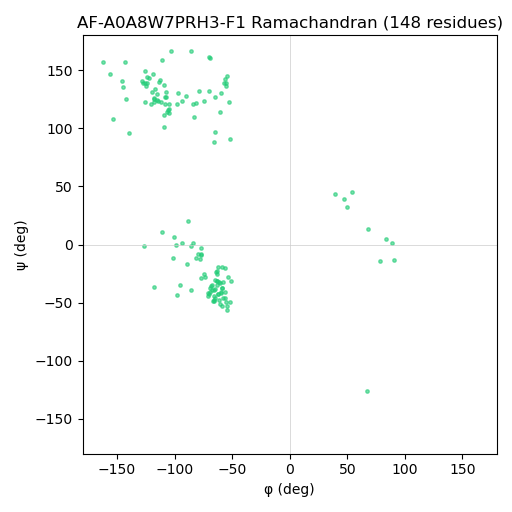
ATOM 650 C CA . LYS A 1 81 ? -5.182 -14.041 14.540 1.00 61.19 81 LYS A CA 1
ATOM 651 C C . LYS A 1 81 ? -3.841 -13.499 15.067 1.00 61.19 81 LYS A C 1
ATOM 653 O O . LYS A 1 81 ? -3.802 -13.011 16.193 1.00 61.19 81 LYS A O 1
ATOM 658 N N . SER A 1 82 ? -2.760 -13.628 14.295 1.00 57.34 82 SER A N 1
ATOM 659 C CA . SER A 1 82 ? -1.391 -13.231 14.665 1.00 57.34 82 SER A CA 1
ATOM 660 C C . SER A 1 82 ? -0.972 -11.902 14.042 1.00 57.34 82 SER A C 1
ATOM 662 O O . SER A 1 82 ? 0.033 -11.337 14.466 1.00 57.34 82 SER A O 1
ATOM 664 N N . ALA A 1 83 ? -1.740 -11.381 13.081 1.00 57.12 83 ALA A N 1
ATOM 665 C CA . ALA A 1 83 ? -1.659 -9.991 12.659 1.00 57.12 83 ALA A CA 1
ATOM 666 C C . ALA A 1 83 ? -2.123 -9.115 13.835 1.00 57.12 83 ALA A C 1
ATOM 668 O O . ALA A 1 83 ? -3.307 -8.849 14.037 1.00 57.12 83 ALA A O 1
ATOM 669 N N . THR A 1 84 ? -1.190 -8.757 14.712 1.00 51.03 84 THR A N 1
ATOM 670 C CA . THR A 1 84 ? -1.469 -8.057 15.965 1.00 51.03 84 THR A CA 1
ATOM 671 C C . THR A 1 84 ? -2.026 -6.654 15.708 1.00 51.03 84 THR A C 1
ATOM 673 O O . THR A 1 84 ? -1.292 -5.694 15.507 1.00 51.03 84 THR A O 1
ATOM 676 N N . GLY A 1 85 ? -3.352 -6.543 15.749 1.00 51.97 85 GLY A N 1
ATOM 677 C CA . GLY A 1 85 ? -4.075 -5.615 16.623 1.00 51.97 85 GLY A CA 1
ATOM 678 C C . GLY A 1 85 ? -4.175 -4.133 16.260 1.00 51.97 85 GLY A C 1
ATOM 679 O O . GLY A 1 85 ? -5.023 -3.477 16.848 1.00 51.97 85 GLY A O 1
ATOM 680 N N . ASN A 1 86 ? -3.396 -3.590 15.324 1.00 50.47 86 ASN A N 1
ATOM 681 C CA . ASN A 1 86 ? -3.382 -2.130 15.105 1.00 50.47 86 ASN A CA 1
ATOM 682 C C . ASN A 1 86 ? -3.644 -1.681 13.668 1.00 50.47 86 ASN A C 1
ATOM 684 O O . ASN A 1 86 ? -3.690 -0.478 13.416 1.00 50.47 86 ASN A O 1
ATOM 688 N N . THR A 1 87 ? -3.840 -2.608 12.731 1.00 56.00 87 THR A N 1
ATOM 689 C CA . THR A 1 87 ? -4.219 -2.240 11.369 1.00 56.00 87 THR A CA 1
ATOM 690 C C . THR A 1 87 ? -5.741 -2.289 11.246 1.00 56.00 87 THR A C 1
ATOM 692 O O . THR A 1 87 ? -6.361 -3.319 11.526 1.00 56.00 87 THR A O 1
ATOM 695 N N . PRO A 1 88 ? -6.389 -1.193 10.835 1.00 56.97 88 PRO A N 1
ATOM 696 C CA . PRO A 1 88 ? -7.848 -1.134 10.797 1.00 56.97 88 PRO A CA 1
ATOM 697 C C . PRO A 1 88 ? -8.513 -2.143 9.851 1.00 56.97 88 PRO A C 1
ATOM 699 O O . PRO A 1 88 ? -9.679 -2.489 10.026 1.00 56.97 88 PRO A O 1
ATOM 702 N N . PHE A 1 89 ? -7.749 -2.668 8.891 1.00 60.81 89 PHE A N 1
ATOM 703 C CA . PHE A 1 89 ? -8.133 -3.781 8.025 1.00 60.81 89 PHE A CA 1
ATOM 704 C C . PHE A 1 89 ? -8.662 -5.001 8.781 1.00 60.81 89 PHE A C 1
ATOM 706 O O . PHE A 1 89 ? -9.548 -5.696 8.287 1.00 60.81 89 PHE A O 1
ATOM 713 N N . MET A 1 90 ? -8.166 -5.236 9.997 1.00 61.97 90 MET A N 1
ATOM 714 C CA . MET A 1 90 ? -8.595 -6.350 10.842 1.00 61.97 90 MET A CA 1
ATOM 715 C C . MET A 1 90 ? -10.071 -6.274 11.245 1.00 61.97 90 MET A C 1
ATOM 717 O O . MET A 1 90 ? -10.686 -7.307 11.500 1.00 61.97 90 MET A O 1
ATOM 721 N N . LEU A 1 91 ? -10.660 -5.075 11.278 1.00 62.47 91 LEU A N 1
ATOM 722 C CA . LEU A 1 91 ? -12.072 -4.896 11.627 1.00 62.47 91 LEU A CA 1
ATOM 723 C C . LEU A 1 91 ? -12.995 -5.482 10.558 1.00 62.47 91 LEU A C 1
ATOM 725 O O . LEU A 1 91 ? -14.038 -6.051 10.880 1.00 62.47 91 LEU A O 1
ATOM 729 N N . ILE A 1 92 ? -12.582 -5.397 9.294 1.00 63.12 92 ILE A N 1
ATOM 730 C CA . ILE A 1 92 ? -13.383 -5.844 8.151 1.00 63.12 92 ILE A CA 1
ATOM 731 C C . ILE A 1 92 ? -13.178 -7.339 7.906 1.00 63.12 92 ILE A C 1
ATOM 733 O O . ILE A 1 92 ? -14.137 -8.056 7.638 1.00 63.12 92 ILE A O 1
ATOM 737 N N . THR A 1 93 ? -11.948 -7.835 8.048 1.00 59.12 93 THR A N 1
ATOM 738 C CA . THR A 1 93 ? -11.611 -9.235 7.747 1.00 59.12 93 THR A CA 1
ATOM 739 C C . THR A 1 93 ? -12.052 -10.216 8.831 1.00 59.12 93 THR A C 1
ATOM 741 O O . THR A 1 93 ? -12.344 -11.367 8.523 1.00 59.12 93 THR A O 1
ATOM 744 N N . ARG A 1 94 ? -12.132 -9.791 10.101 1.00 62.72 94 ARG A N 1
ATOM 745 C CA . ARG A 1 94 ? -12.507 -10.687 11.213 1.00 62.72 94 ARG A CA 1
ATOM 746 C C . ARG A 1 94 ? -14.003 -10.761 11.489 1.00 62.72 94 ARG A C 1
ATOM 748 O O . ARG A 1 94 ? -14.415 -11.658 12.220 1.00 62.72 94 ARG A O 1
ATOM 755 N N . ASN A 1 95 ? -14.790 -9.805 10.980 1.00 64.31 95 ASN A N 1
ATOM 756 C CA . ASN A 1 95 ? -16.232 -9.667 11.225 1.00 64.31 95 ASN A CA 1
ATOM 757 C C . ASN A 1 95 ? -16.646 -9.985 12.685 1.00 64.31 95 ASN A C 1
ATOM 759 O O . ASN A 1 95 ? -17.605 -10.712 12.948 1.00 64.31 95 ASN A O 1
ATOM 763 N N . ASN A 1 96 ? -15.882 -9.485 13.663 1.00 71.75 96 ASN A N 1
ATOM 764 C CA . ASN A 1 96 ? -16.085 -9.802 15.074 1.00 71.75 96 ASN A CA 1
ATOM 765 C C . ASN A 1 96 ? -16.712 -8.613 15.803 1.00 71.75 96 ASN A C 1
ATOM 767 O O . ASN A 1 96 ? -16.085 -7.569 15.969 1.00 71.75 96 ASN A O 1
ATOM 771 N N . ALA A 1 97 ? -17.935 -8.793 16.308 1.00 76.12 97 ALA A N 1
ATOM 772 C CA . ALA A 1 97 ? -18.683 -7.768 17.039 1.00 76.12 97 ALA A CA 1
ATOM 773 C C . ALA A 1 97 ? -17.919 -7.159 18.233 1.00 76.12 97 ALA A C 1
ATOM 775 O O . ALA A 1 97 ? -18.179 -6.016 18.608 1.00 76.12 97 ALA A O 1
ATOM 776 N N . ASN A 1 98 ? -16.992 -7.897 18.852 1.00 79.38 98 ASN A N 1
ATOM 777 C CA . ASN A 1 98 ? -16.205 -7.386 19.975 1.00 79.38 98 ASN A CA 1
ATOM 778 C C . ASN A 1 98 ? -15.13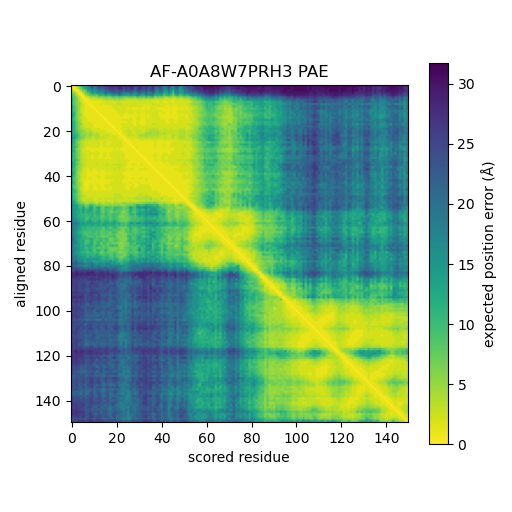0 -6.384 19.546 1.00 79.38 98 ASN A C 1
ATOM 780 O O . ASN A 1 98 ? -14.831 -5.477 20.322 1.00 79.38 98 ASN A O 1
ATOM 784 N N . ASP A 1 99 ? -14.618 -6.492 18.321 1.00 75.50 99 ASP A N 1
ATOM 785 C CA . ASP A 1 99 ? -13.622 -5.558 17.798 1.00 75.50 99 ASP A CA 1
ATOM 786 C C . ASP A 1 99 ? -14.287 -4.201 17.524 1.00 75.50 99 ASP A C 1
ATOM 788 O O . ASP A 1 99 ? -13.816 -3.169 17.998 1.00 75.50 99 ASP A O 1
ATOM 792 N N . TRP A 1 100 ? -15.474 -4.200 16.903 1.00 77.81 100 TRP A N 1
ATOM 793 C CA . TRP A 1 100 ? -16.258 -2.983 16.638 1.00 77.81 100 TRP A CA 1
ATOM 794 C C . TRP A 1 100 ? -16.609 -2.193 17.906 1.00 77.81 100 TRP A C 1
ATOM 796 O O . TRP A 1 100 ? -16.657 -0.964 17.882 1.00 77.81 100 TRP A O 1
ATOM 806 N N . LYS A 1 101 ? -16.803 -2.865 19.051 1.00 83.88 101 LYS A N 1
ATOM 807 C CA . LYS A 1 101 ? -17.098 -2.196 20.334 1.00 83.88 101 LYS A CA 1
ATOM 808 C C . LYS A 1 101 ? -15.963 -1.297 20.817 1.00 83.88 101 LYS A C 1
ATOM 810 O O . LYS A 1 101 ? -16.236 -0.378 21.595 1.00 83.88 101 LYS A O 1
ATOM 815 N N . GLN A 1 102 ? -14.731 -1.534 20.371 1.00 84.06 102 GLN A N 1
ATOM 816 C CA . GLN A 1 102 ? -13.561 -0.738 20.745 1.00 84.06 102 GLN A CA 1
ATOM 817 C C . GLN A 1 102 ? -13.491 0.605 20.010 1.00 84.06 102 GLN A C 1
ATOM 819 O O . GLN A 1 102 ? -12.674 1.447 20.377 1.00 84.06 102 GLN A O 1
ATOM 824 N N . TYR A 1 103 ? -14.366 0.839 19.029 1.00 86.69 103 TYR A N 1
ATOM 825 C CA . TYR A 1 103 ? -14.354 2.031 18.190 1.00 86.69 103 TYR A CA 1
ATOM 826 C C . TYR A 1 103 ? -15.650 2.825 18.340 1.00 86.69 103 TYR A C 1
ATOM 828 O O . TYR A 1 103 ? -16.733 2.286 18.575 1.00 86.69 103 TYR A O 1
ATOM 836 N N . ASN A 1 104 ? -15.528 4.141 18.223 1.00 90.12 104 ASN A N 1
ATOM 837 C CA . ASN A 1 104 ? -16.635 5.012 17.871 1.00 90.12 104 ASN A CA 1
ATOM 838 C C . ASN A 1 104 ? -16.738 5.004 16.348 1.00 90.12 104 ASN A C 1
ATOM 840 O O . ASN A 1 104 ? -15.769 5.354 15.677 1.00 90.12 104 ASN A O 1
ATOM 844 N N . VAL A 1 105 ? -17.888 4.585 15.823 1.00 89.81 105 VAL A N 1
ATOM 845 C CA . VAL A 1 105 ? -18.134 4.493 14.381 1.00 89.81 105 VAL A CA 1
ATOM 846 C C . VAL A 1 105 ? -19.093 5.605 13.974 1.00 89.81 105 VAL A C 1
ATOM 848 O O . VAL A 1 105 ? -20.168 5.741 14.562 1.00 89.81 105 VAL A O 1
ATOM 851 N N . LYS A 1 106 ? -18.713 6.398 12.975 1.00 93.25 106 LYS A N 1
ATOM 852 C CA . LYS A 1 106 ? -19.593 7.343 12.283 1.00 93.25 106 LYS A CA 1
ATOM 853 C C . LYS A 1 106 ? -19.765 6.872 10.851 1.00 93.25 106 LYS A C 1
ATOM 855 O O . LYS A 1 106 ? -18.802 6.438 10.232 1.00 93.25 106 LYS A O 1
ATOM 860 N N . GLN A 1 107 ? -20.978 6.979 10.330 1.00 91.25 107 GLN A N 1
ATOM 861 C CA . GLN A 1 107 ? -21.285 6.593 8.960 1.00 91.25 107 GLN A CA 1
ATOM 862 C C . GLN A 1 107 ? -21.948 7.755 8.224 1.00 91.25 107 GLN A C 1
ATOM 864 O O . GLN A 1 107 ? -22.818 8.431 8.781 1.00 91.25 107 GLN A O 1
ATOM 869 N N . LYS A 1 108 ? -21.566 7.955 6.962 1.00 93.94 108 LYS A N 1
ATOM 870 C CA . LYS A 1 108 ? -22.215 8.874 6.028 1.00 93.94 108 LYS A CA 1
ATOM 871 C C . LYS A 1 108 ? -22.278 8.230 4.640 1.00 93.94 108 LYS A C 1
ATOM 873 O O . LYS A 1 108 ? -21.338 8.317 3.864 1.00 93.94 108 LYS A O 1
ATOM 878 N N . GLY A 1 109 ? -23.408 7.605 4.313 1.00 92.56 109 GLY A N 1
ATOM 879 C CA . GLY A 1 109 ? -23.531 6.830 3.074 1.00 92.56 109 GLY A CA 1
ATOM 880 C C . GLY A 1 109 ? -22.637 5.587 3.113 1.00 92.56 109 GLY A C 1
ATOM 881 O O . GLY A 1 109 ? -22.719 4.818 4.072 1.00 92.56 109 GLY A O 1
ATOM 882 N N . ASP A 1 110 ? -21.791 5.433 2.093 1.00 88.00 110 ASP A N 1
ATOM 883 C CA . ASP A 1 110 ? -20.798 4.352 1.981 1.00 88.00 110 ASP A CA 1
ATOM 884 C C . ASP A 1 110 ? -19.534 4.622 2.826 1.00 88.00 110 ASP A C 1
ATOM 886 O O . ASP A 1 110 ? -18.683 3.742 2.956 1.00 88.00 110 ASP A O 1
ATOM 890 N N . ASP A 1 111 ? -19.400 5.824 3.400 1.00 89.06 111 ASP A N 1
ATOM 891 C CA . ASP A 1 111 ? -18.217 6.246 4.150 1.00 89.06 111 ASP A CA 1
ATOM 892 C C . ASP A 1 111 ? -18.365 5.904 5.637 1.00 89.06 111 ASP A C 1
ATOM 894 O O . ASP A 1 111 ? -19.329 6.309 6.297 1.00 89.06 111 ASP A O 1
ATOM 898 N N . PHE A 1 112 ? -17.369 5.216 6.186 1.00 89.44 112 PHE A N 1
ATOM 899 C CA . PHE A 1 112 ? -17.269 4.854 7.593 1.00 89.44 112 PHE A CA 1
ATOM 900 C C . PHE A 1 112 ? -16.006 5.452 8.198 1.00 89.44 112 PHE A C 1
ATOM 902 O O . PHE A 1 112 ? -14.909 5.284 7.674 1.00 89.44 112 PHE A O 1
ATOM 909 N N . GLU A 1 113 ? -16.152 6.103 9.344 1.00 90.81 113 GLU A N 1
ATOM 910 C CA . GLU A 1 113 ? -15.061 6.659 10.133 1.00 90.81 113 GLU A CA 1
ATOM 911 C C . GLU A 1 113 ? -15.028 5.967 11.496 1.00 90.81 113 GLU A C 1
ATOM 913 O O . GLU A 1 113 ? -16.027 5.908 12.214 1.00 90.81 113 GLU A O 1
ATOM 918 N N . LEU A 1 114 ? -13.867 5.434 11.853 1.00 88.50 114 LEU A N 1
ATOM 919 C CA . LEU A 1 114 ? -13.618 4.655 13.048 1.00 88.50 114 LEU A CA 1
ATOM 920 C C . LEU A 1 114 ? -12.552 5.341 13.897 1.00 88.50 114 LEU A C 1
ATOM 922 O O . LEU A 1 114 ? -11.416 5.545 13.470 1.00 88.50 114 LEU A O 1
ATOM 926 N N . THR A 1 115 ? -12.911 5.674 15.133 1.00 89.06 115 THR A N 1
ATOM 927 C CA . THR A 1 115 ? -11.987 6.247 16.120 1.00 89.06 115 THR A CA 1
ATOM 928 C C . THR A 1 115 ? -11.869 5.306 17.317 1.00 89.06 115 THR A C 1
ATOM 930 O O . THR A 1 115 ? -12.896 5.012 17.935 1.00 89.06 115 THR A O 1
ATOM 933 N N . PRO A 1 116 ? -10.666 4.830 17.682 1.00 87.25 116 PRO A N 1
ATOM 934 C CA . PRO A 1 116 ? -10.481 4.018 18.880 1.00 87.25 116 PRO A CA 1
ATOM 935 C C . PRO A 1 116 ? -11.005 4.735 20.129 1.00 87.25 116 PRO A C 1
ATOM 937 O O . PRO A 1 116 ? -10.760 5.924 20.331 1.00 87.25 116 PRO A O 1
ATOM 940 N N . LYS A 1 117 ? -11.718 4.014 20.997 1.00 88.31 117 LYS A N 1
ATOM 941 C CA . LYS A 1 117 ? -12.149 4.522 22.311 1.00 88.31 117 LYS A CA 1
ATOM 942 C C . LYS A 1 117 ? -10.998 4.577 23.315 1.00 88.31 117 LYS A C 1
ATOM 944 O O . LYS A 1 117 ? -11.056 5.358 24.259 1.00 88.31 117 LYS A O 1
ATOM 949 N N . ALA A 1 118 ? -9.979 3.742 23.124 1.00 82.88 118 ALA A N 1
ATOM 950 C CA . ALA A 1 118 ? -8.782 3.683 23.953 1.00 82.88 118 ALA A CA 1
ATOM 951 C C . ALA A 1 118 ? -7.557 4.145 23.151 1.00 82.88 118 ALA A C 1
ATOM 953 O O . ALA A 1 118 ? -7.411 3.797 21.983 1.00 82.88 118 ALA A O 1
ATOM 954 N N . SER A 1 119 ? -6.650 4.881 23.794 1.00 70.38 119 SER A N 1
ATOM 955 C CA . SER A 1 119 ? -5.410 5.395 23.191 1.00 70.38 119 SER A CA 1
ATOM 956 C C . SER A 1 119 ? -4.229 4.420 23.298 1.00 70.38 119 SER A C 1
ATOM 958 O O . SER A 1 119 ? -3.076 4.834 23.257 1.00 70.38 119 SER A O 1
ATOM 960 N N . THR A 1 120 ? -4.491 3.130 23.515 1.00 67.69 120 THR A N 1
ATOM 961 C CA . THR A 1 120 ? -3.451 2.115 23.755 1.00 67.69 120 THR A CA 1
ATOM 962 C C . THR A 1 120 ? -2.800 1.590 22.474 1.00 67.69 120 THR A C 1
ATOM 964 O O . THR A 1 120 ? -1.801 0.883 22.552 1.00 67.69 120 THR A O 1
ATOM 967 N N . GLY A 1 121 ? -3.374 1.891 21.307 1.00 71.19 121 GLY A N 1
ATOM 968 C CA . GLY A 1 121 ? -2.864 1.483 19.997 1.00 71.19 121 GLY A CA 1
ATOM 969 C C . GLY A 1 121 ? -2.162 2.620 19.254 1.00 71.19 121 GLY A C 1
ATOM 970 O O . GLY A 1 121 ? -2.312 3.791 19.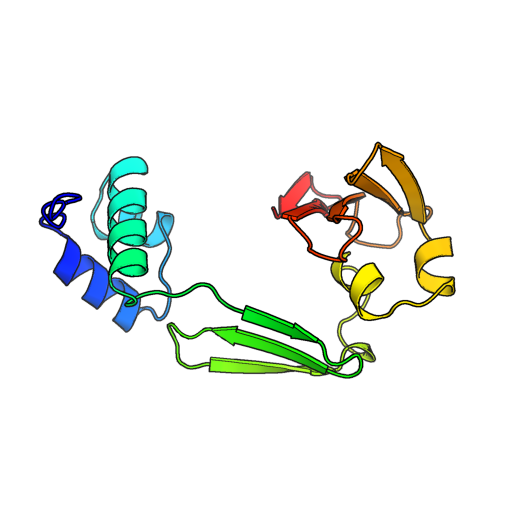597 1.00 71.19 121 GLY A O 1
ATOM 971 N N . ASN A 1 122 ? -1.429 2.269 18.195 1.00 72.31 122 ASN A N 1
ATOM 972 C CA . ASN A 1 122 ? -0.777 3.250 17.318 1.00 72.31 122 ASN A CA 1
ATOM 973 C C . ASN A 1 122 ? -1.756 3.918 16.333 1.00 72.31 122 ASN A C 1
ATOM 975 O O . ASN A 1 122 ? -1.440 4.916 15.700 1.00 72.31 122 ASN A O 1
ATOM 979 N N . LEU A 1 123 ? -2.971 3.386 16.206 1.00 76.38 123 LEU A N 1
ATOM 980 C CA . LEU A 1 123 ? -4.001 3.960 15.355 1.00 76.38 123 LEU A CA 1
ATOM 981 C C . LEU A 1 123 ? -4.658 5.164 16.040 1.00 76.38 123 LEU A C 1
ATOM 983 O O . LEU A 1 123 ? -5.084 5.084 17.193 1.00 76.38 123 LEU A O 1
ATOM 987 N N . LYS A 1 124 ? -4.787 6.268 15.312 1.00 84.56 124 LYS A N 1
ATOM 988 C CA . LYS A 1 124 ? -5.545 7.457 15.714 1.00 84.56 124 LYS A CA 1
ATOM 989 C C . LYS A 1 124 ? -6.936 7.473 15.097 1.00 84.56 124 LYS A C 1
ATOM 991 O O . LYS A 1 124 ? -7.909 7.782 15.780 1.00 84.56 124 LYS A O 1
ATOM 996 N N . GLN A 1 125 ? -7.031 7.142 13.816 1.00 87.06 125 GLN A N 1
ATOM 997 C CA . GLN A 1 125 ? -8.282 7.170 13.068 1.00 87.06 125 GLN A CA 1
ATOM 998 C C . GLN A 1 125 ? -8.191 6.220 11.882 1.00 87.06 125 GLN A C 1
ATOM 1000 O O . GLN A 1 125 ? -7.131 6.070 11.280 1.00 87.06 125 GLN A O 1
ATOM 1005 N N . PHE A 1 126 ? -9.314 5.618 11.524 1.00 85.94 126 PHE A N 1
ATOM 1006 C CA . PHE A 1 126 ? -9.460 4.899 10.275 1.00 85.94 126 PHE A CA 1
ATOM 1007 C C . PHE A 1 126 ? -10.697 5.372 9.532 1.00 85.94 126 PHE A C 1
ATOM 1009 O O . PHE A 1 126 ? -11.732 5.605 10.150 1.00 85.94 126 PHE A O 1
ATOM 1016 N N . 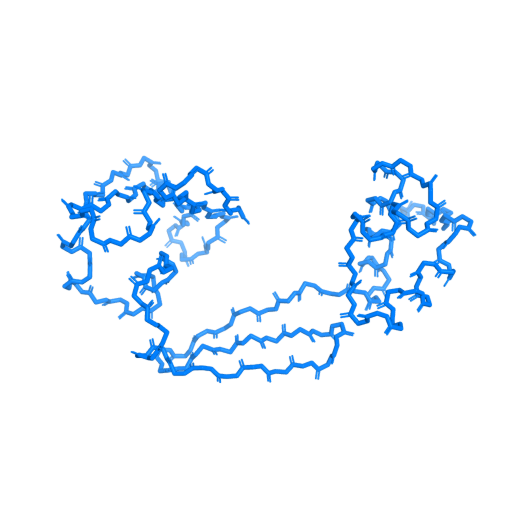ALA A 1 127 ? -10.601 5.493 8.219 1.00 86.06 127 ALA A N 1
ATOM 1017 C CA . ALA A 1 127 ? -11.728 5.724 7.340 1.00 86.06 127 ALA A CA 1
ATOM 1018 C C . ALA A 1 127 ? -11.771 4.624 6.282 1.00 86.06 127 ALA A C 1
ATOM 1020 O O . ALA A 1 127 ? -10.728 4.160 5.830 1.00 86.06 127 ALA A O 1
ATOM 1021 N N . ILE A 1 128 ? -12.965 4.206 5.887 1.00 82.44 128 ILE A N 1
ATOM 1022 C CA . ILE A 1 128 ? -13.160 3.258 4.797 1.00 82.44 128 ILE A CA 1
ATOM 1023 C C . ILE A 1 128 ? -14.440 3.576 4.040 1.00 82.44 128 ILE A C 1
ATOM 1025 O O . ILE A 1 128 ? -15.461 3.889 4.644 1.00 82.44 128 ILE A O 1
ATOM 1029 N N . THR A 1 129 ? -14.384 3.444 2.721 1.00 81.88 129 THR A N 1
ATOM 1030 C CA . THR A 1 129 ? -15.549 3.534 1.844 1.00 81.88 129 THR A CA 1
ATOM 1031 C C . THR A 1 129 ? -15.930 2.135 1.389 1.00 81.88 129 THR A C 1
ATOM 1033 O O . THR A 1 129 ? -15.178 1.504 0.639 1.00 81.88 129 THR A O 1
ATOM 1036 N N . VAL A 1 130 ? -17.092 1.642 1.816 1.00 79.00 130 VAL A N 1
ATOM 1037 C CA . VAL A 1 130 ? -17.607 0.321 1.429 1.00 79.00 130 VAL A CA 1
ATOM 1038 C C . VAL A 1 130 ? -19.007 0.470 0.860 1.00 79.00 130 VAL A C 1
ATOM 1040 O O . VAL A 1 130 ? -19.912 0.976 1.514 1.00 79.00 130 VAL A O 1
ATOM 1043 N N . THR A 1 131 ? -19.184 0.001 -0.369 1.00 79.88 131 THR A N 1
ATOM 1044 C CA . THR A 1 131 ? -20.495 -0.039 -1.029 1.00 79.88 131 THR A CA 1
ATOM 1045 C C . THR A 1 131 ? -21.418 -1.078 -0.396 1.00 79.88 131 THR A C 1
ATOM 1047 O O . THR A 1 131 ? -20.965 -2.056 0.198 1.00 79.88 131 THR A O 1
ATOM 1050 N N . ASN A 1 132 ? -22.722 -0.955 -0.640 1.00 77.56 132 ASN A N 1
ATOM 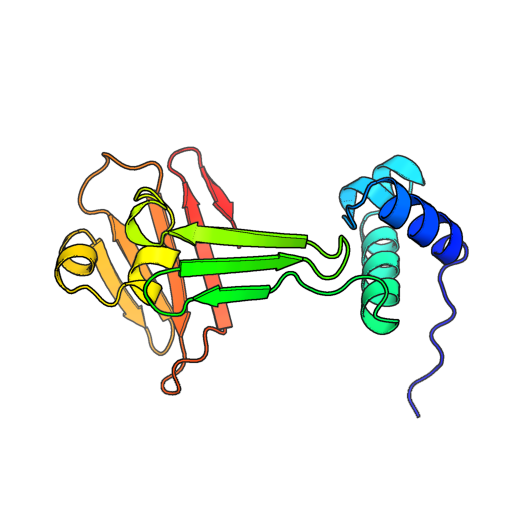1051 C CA . ASN A 1 132 ? -23.710 -1.959 -0.222 1.00 77.56 132 ASN A CA 1
ATOM 1052 C C . ASN A 1 132 ? -23.474 -3.371 -0.801 1.00 77.56 132 ASN A C 1
ATOM 1054 O O . ASN A 1 132 ? -23.991 -4.340 -0.252 1.00 77.56 132 ASN A O 1
ATOM 1058 N N . SER A 1 133 ? -22.706 -3.512 -1.889 1.00 73.56 133 SER A N 1
ATOM 1059 C CA . SER A 1 133 ? -22.296 -4.814 -2.440 1.00 73.56 133 SER A CA 1
ATOM 1060 C C . SER A 1 133 ? -21.051 -5.400 -1.764 1.00 73.56 133 SER A C 1
ATOM 1062 O O . SER A 1 133 ? -20.589 -6.463 -2.166 1.00 73.56 133 SER A O 1
ATOM 1064 N N . GLY A 1 134 ? -20.486 -4.720 -0.761 1.00 64.69 134 GLY A N 1
ATOM 1065 C CA . GLY A 1 134 ? -19.282 -5.152 -0.049 1.00 64.69 134 GLY A CA 1
ATOM 1066 C C . GLY A 1 134 ? -17.967 -4.781 -0.741 1.00 64.69 134 GLY A C 1
ATOM 1067 O O . GLY A 1 134 ? -16.901 -5.152 -0.258 1.00 64.69 134 GLY A O 1
ATOM 1068 N N . THR A 1 135 ? -18.006 -4.038 -1.852 1.00 70.19 135 THR A N 1
ATOM 1069 C CA . THR A 1 135 ? -16.794 -3.550 -2.526 1.00 70.19 135 THR A CA 1
ATOM 1070 C C . THR A 1 135 ? -16.185 -2.397 -1.736 1.00 70.19 135 THR A C 1
ATOM 1072 O O . THR A 1 135 ? -16.859 -1.384 -1.518 1.00 70.19 135 THR A O 1
ATOM 1075 N N . ILE A 1 136 ? -14.916 -2.542 -1.347 1.00 72.44 136 ILE A N 1
ATOM 1076 C CA . ILE A 1 136 ? -14.106 -1.497 -0.712 1.00 72.44 136 ILE A CA 1
ATOM 1077 C C . ILE A 1 136 ? -13.554 -0.584 -1.813 1.00 72.44 136 ILE A C 1
ATOM 1079 O O . ILE A 1 136 ? -12.877 -1.063 -2.717 1.00 72.44 136 ILE A O 1
ATOM 1083 N N . LYS A 1 137 ? -13.861 0.715 -1.757 1.00 73.56 137 LYS A N 1
ATOM 1084 C CA . LYS A 1 137 ? -13.400 1.715 -2.741 1.00 73.56 137 LYS A CA 1
ATOM 1085 C C . LYS A 1 137 ? -12.135 2.446 -2.305 1.00 73.56 137 LYS A C 1
ATOM 1087 O O . LYS A 1 137 ? -11.330 2.824 -3.144 1.00 73.56 137 LYS A O 1
ATOM 1092 N N . SER A 1 138 ? -11.996 2.692 -1.009 1.00 76.44 138 SER A N 1
ATOM 1093 C CA . SER A 1 138 ? -10.843 3.377 -0.429 1.00 76.44 138 SER A CA 1
ATOM 1094 C C . SER A 1 138 ? -10.779 3.104 1.062 1.00 76.44 138 SER A C 1
ATOM 1096 O O . SER A 1 138 ? -11.799 2.798 1.686 1.00 76.44 138 SER A O 1
ATOM 1098 N N . PHE A 1 139 ? -9.595 3.245 1.640 1.00 80.44 139 PHE A N 1
ATOM 1099 C CA . PHE A 1 139 ? -9.405 3.278 3.078 1.00 80.44 139 PHE A CA 1
ATOM 1100 C C . PHE A 1 139 ? -8.304 4.286 3.414 1.00 80.44 139 PHE A C 1
ATOM 1102 O O . PHE A 1 139 ? -7.476 4.614 2.579 1.00 80.44 139 PHE A O 1
ATOM 1109 N N . THR A 1 140 ? -8.299 4.790 4.639 1.00 78.62 140 THR A N 1
ATOM 1110 C CA . THR A 1 140 ? -7.244 5.665 5.146 1.00 78.62 140 THR A CA 1
ATOM 1111 C C . THR A 1 140 ? -7.002 5.319 6.602 1.00 78.62 140 THR A C 1
ATOM 1113 O O . THR A 1 140 ? -7.926 5.380 7.409 1.00 78.62 140 THR A O 1
ATOM 1116 N N . ALA A 1 141 ? -5.766 5.007 6.971 1.00 81.19 141 ALA A N 1
ATOM 1117 C CA . ALA A 1 141 ? -5.337 4.871 8.356 1.00 81.19 141 ALA A CA 1
ATOM 1118 C C . ALA A 1 141 ? -4.461 6.064 8.747 1.00 81.19 141 ALA A C 1
ATOM 1120 O O . ALA A 1 141 ? -3.516 6.411 8.043 1.00 81.19 141 ALA A O 1
ATOM 1121 N N . VAL A 1 142 ? -4.768 6.681 9.883 1.00 81.88 142 VAL A N 1
ATOM 1122 C CA . VAL A 1 142 ? -3.961 7.740 10.489 1.00 81.88 142 VAL A CA 1
ATOM 1123 C C . VAL A 1 142 ? -3.412 7.211 11.802 1.00 81.88 142 VAL A C 1
ATOM 1125 O O . VAL A 1 142 ? -4.183 6.795 12.670 1.00 81.88 142 VAL A O 1
ATOM 1128 N N . GLU A 1 143 ? -2.097 7.230 11.952 1.00 82.94 143 GLU A N 1
ATOM 1129 C CA . GLU A 1 143 ? -1.392 6.833 13.166 1.00 82.94 143 GLU A CA 1
ATOM 1130 C C . GLU A 1 143 ? -1.286 7.997 14.168 1.00 82.94 143 GLU A C 1
ATOM 1132 O O . GLU A 1 143 ? -1.586 9.157 13.860 1.00 82.94 143 GLU A O 1
ATOM 1137 N N . GLN A 1 144 ? -0.914 7.695 15.412 1.00 79.81 144 GLN A N 1
ATOM 1138 C CA . GLN A 1 144 ? -0.814 8.686 16.491 1.00 79.81 144 GLN A CA 1
ATOM 1139 C C . GLN A 1 144 ? 0.255 9.753 16.218 1.00 79.81 144 GLN A C 1
ATOM 1141 O O . GLN A 1 144 ? 0.075 10.909 16.602 1.00 79.81 144 GLN A O 1
ATOM 1146 N N . ASP A 1 145 ? 1.328 9.391 15.517 1.00 79.75 145 ASP A N 1
ATOM 1147 C CA . ASP A 1 145 ? 2.400 10.300 15.096 1.00 79.75 145 ASP A CA 1
ATOM 1148 C C . ASP A 1 145 ? 2.021 11.185 13.889 1.00 79.75 145 ASP A C 1
ATOM 1150 O O . ASP A 1 145 ? 2.782 12.069 13.495 1.00 79.75 145 ASP A O 1
ATOM 1154 N N . GLY A 1 146 ? 0.819 10.994 13.335 1.00 79.25 146 GLY A N 1
ATOM 1155 C CA . GLY A 1 146 ? 0.317 11.716 12.172 1.00 79.25 146 GLY A CA 1
ATOM 1156 C C . GLY A 1 146 ? 0.672 11.072 10.835 1.00 79.25 146 GLY A C 1
ATOM 1157 O O . GLY A 1 146 ? 0.276 11.619 9.802 1.00 79.25 146 GLY A O 1
ATOM 1158 N N . GLN A 1 147 ? 1.361 9.924 10.825 1.00 75.00 147 GLN A N 1
ATOM 1159 C CA . GLN A 1 147 ? 1.563 9.149 9.610 1.00 75.00 147 GLN A CA 1
ATOM 1160 C C . GLN A 1 147 ? 0.207 8.737 9.034 1.00 75.00 147 GLN A C 1
ATOM 1162 O O . GLN A 1 147 ? -0.670 8.231 9.736 1.00 75.00 147 GLN A O 1
ATOM 1167 N N . ARG A 1 148 ? 0.031 8.976 7.736 1.00 72.88 148 ARG A N 1
ATOM 1168 C CA . ARG A 1 148 ? -1.179 8.630 6.996 1.00 72.88 148 ARG A CA 1
ATOM 1169 C C . ARG A 1 148 ? -0.840 7.582 5.946 1.00 72.88 148 ARG A C 1
ATOM 1171 O O . ARG A 1 148 ? 0.106 7.763 5.185 1.00 72.88 148 ARG A O 1
ATOM 1178 N N . SER A 1 149 ? -1.620 6.511 5.935 1.00 69.50 149 SER A N 1
ATOM 1179 C CA . SER A 1 149 ? -1.606 5.478 4.903 1.00 69.50 149 SER A CA 1
ATOM 1180 C C . SER A 1 149 ? -2.951 5.515 4.191 1.00 69.50 149 SER A C 1
ATOM 1182 O O . SER A 1 149 ? -3.982 5.430 4.859 1.00 69.50 149 SER A O 1
ATOM 1184 N N . ASP A 1 150 ? -2.926 5.677 2.875 1.00 70.75 150 ASP A N 1
ATOM 1185 C CA . ASP A 1 150 ? -4.088 5.653 1.981 1.00 70.75 150 ASP A CA 1
ATOM 1186 C C . ASP A 1 150 ? -4.047 4.396 1.098 1.00 70.75 150 ASP A C 1
ATOM 1188 O O . ASP A 1 150 ? -2.927 3.858 0.912 1.00 70.75 150 ASP A O 1
#

Sequence (150 aa):
LDGDEELDPLFDQAVEFVVDKRRASISGVQRQFRIGYNRAARIIEQMEAQGIVNESVLVSDGETLWFYNPFVEQVTATWLKSATGNTPFMLITRNNANDWKQYNVKQKGDDFELTPKASTGNLKQFAITVTNSGTIKSFTAVEQDGQRSD